Protein AF-A0A087UZX7-F1 (afdb_monomer_lite)

InterPro domains:
  IPR002153 Transient receptor potential channel, canonical [PR01097] (34-55)
  IPR002153 Transient receptor potential channel, canonical [PR01097] (56-69)
  IPR002153 Transient receptor potential channel, canonical [PR01097] (83-96)
  IPR002153 Transient receptor potential channel, canonical [PTHR10117] (2-99)
  IPR056336 Calcium channel YVC1-like, C-terminal transmembrane domain [PF23317] (21-94)

pLDDT: mean 86.1, std 9.49, range [57.22, 97.56]

Sequence (103 aa):
MLFYALFGLVEPDYMPPMHLSPPFAKVIMKVVFGVYMMVTVIVLINLLIAMMSNTYQRIQSQSDKEWKYGRAKLIRNMNMTLPTPPPLNIVTFIPTLIQRYKA

Organism: Stegodyphus mimosarum (NCBI:txid407821)

Secondary structure (DSSP, 8-state):
-HHHHTTT---TTSS---TT--HHHHHHHHHHHHHHHIIIIIIIHHHHHHHHHHHHHHHHHHHHHHHHHHHHHHHHHHHHS-SSPTTTHHHHHHHHHHHHH--

Radius of gyration: 28.56 Å; chains: 1; bounding box: 44×39×78 Å

Structure (mmCIF, N/CA/C/O backbone):
data_AF-A0A087UZX7-F1
#
_entry.id   AF-A0A087UZX7-F1
#
loop_
_atom_site.group_PDB
_atom_site.id
_atom_site.type_symbol
_atom_site.label_atom_id
_atom_site.label_alt_id
_atom_site.label_comp_id
_atom_site.label_asym_id
_atom_site.label_entity_id
_atom_site.label_seq_id
_atom_site.pdbx_PDB_ins_code
_atom_site.Cartn_x
_atom_site.Cartn_y
_atom_site.Cartn_z
_atom_site.occupancy
_atom_site.B_iso_or_equiv
_atom_site.auth_seq_id
_atom_site.auth_comp_id
_atom_site.auth_asym_id
_atom_site.auth_atom_id
_atom_site.pdbx_PDB_model_num
ATOM 1 N N . MET A 1 1 ? 6.479 11.067 -11.198 1.00 70.06 1 MET A N 1
ATOM 2 C CA . MET A 1 1 ? 5.916 10.441 -12.416 1.00 70.06 1 MET A C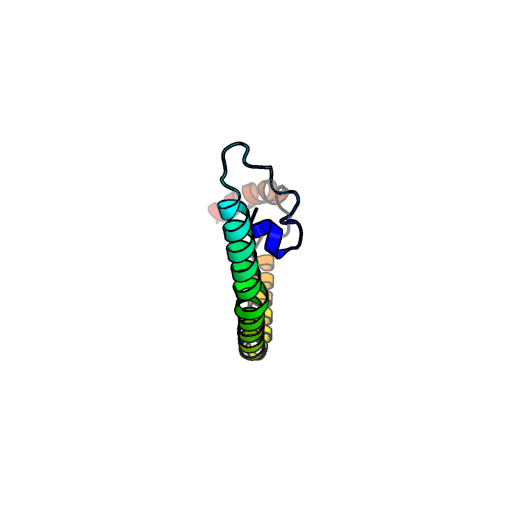A 1
ATOM 3 C C . MET A 1 1 ? 5.745 8.932 -12.281 1.00 70.06 1 MET A C 1
ATOM 5 O O . MET A 1 1 ? 4.640 8.477 -12.503 1.00 70.06 1 MET A O 1
ATOM 9 N N . LEU A 1 2 ? 6.746 8.152 -11.847 1.00 83.88 2 LEU A N 1
ATOM 10 C CA . LEU A 1 2 ? 6.610 6.681 -11.748 1.00 83.88 2 LEU A CA 1
ATOM 11 C C . LEU A 1 2 ? 5.440 6.196 -10.868 1.00 83.88 2 LEU A C 1
ATOM 13 O O . LEU A 1 2 ? 4.728 5.285 -11.262 1.00 83.88 2 LEU A O 1
ATOM 17 N N . PHE A 1 3 ? 5.171 6.857 -9.735 1.00 87.88 3 PHE A N 1
ATOM 18 C CA . PHE A 1 3 ? 3.985 6.563 -8.915 1.00 87.88 3 PHE A CA 1
ATOM 19 C C . PHE A 1 3 ? 2.671 6.693 -9.704 1.00 87.88 3 PHE A C 1
ATOM 21 O O . PHE A 1 3 ? 1.821 5.815 -9.646 1.00 87.88 3 PHE A O 1
ATOM 28 N N . TYR A 1 4 ? 2.526 7.764 -10.488 1.00 88.38 4 TYR A N 1
ATOM 29 C CA . TYR A 1 4 ? 1.338 7.997 -11.311 1.00 88.38 4 TYR A CA 1
ATOM 30 C C . TYR A 1 4 ? 1.229 7.001 -12.477 1.00 88.38 4 TYR A C 1
ATOM 32 O O . TYR A 1 4 ? 0.122 6.670 -12.894 1.00 88.38 4 TYR A O 1
ATOM 40 N N . ALA A 1 5 ? 2.355 6.464 -12.959 1.00 88.50 5 ALA A N 1
ATOM 41 C CA . ALA A 1 5 ? 2.375 5.425 -13.989 1.00 88.50 5 ALA A CA 1
ATOM 42 C C . ALA A 1 5 ? 1.713 4.120 -13.526 1.00 88.50 5 ALA A C 1
ATOM 44 O O . ALA A 1 5 ? 1.081 3.444 -14.332 1.00 88.50 5 ALA A O 1
ATOM 45 N N . LEU A 1 6 ? 1.788 3.802 -12.229 1.00 90.06 6 LEU A N 1
ATOM 46 C CA . LEU A 1 6 ? 1.138 2.623 -11.647 1.00 90.06 6 LEU A CA 1
ATOM 47 C C . LEU A 1 6 ? -0.392 2.672 -11.790 1.00 90.06 6 LEU A C 1
ATOM 49 O O . LEU A 1 6 ? -1.033 1.633 -11.910 1.00 90.06 6 LEU A O 1
ATOM 53 N N . PHE A 1 7 ? -0.962 3.878 -11.841 1.00 90.69 7 PHE A N 1
ATOM 54 C CA . PHE A 1 7 ? -2.387 4.118 -12.083 1.00 90.69 7 PHE A CA 1
ATOM 55 C C . PHE A 1 7 ? -2.717 4.365 -13.564 1.00 90.69 7 PHE A C 1
ATOM 57 O O . PHE A 1 7 ? -3.833 4.763 -13.881 1.00 90.69 7 PHE A O 1
ATOM 64 N N . GLY A 1 8 ? -1.756 4.173 -14.475 1.00 87.12 8 GLY A N 1
ATOM 65 C CA . GLY A 1 8 ? -1.937 4.412 -15.909 1.00 87.12 8 GLY A CA 1
ATOM 66 C C . GLY A 1 8 ? -1.966 5.890 -16.313 1.00 87.12 8 GLY A C 1
ATOM 67 O O . GLY A 1 8 ? -2.329 6.200 -17.439 1.00 87.12 8 GLY A O 1
ATOM 68 N N . LEU A 1 9 ? -1.571 6.811 -15.428 1.00 87.94 9 LEU A N 1
ATOM 69 C CA . LEU A 1 9 ? -1.651 8.262 -15.663 1.00 87.94 9 LEU A CA 1
ATOM 70 C C . LEU A 1 9 ? -0.390 8.851 -16.321 1.00 87.94 9 LEU A C 1
ATOM 72 O O . LEU A 1 9 ? -0.194 10.065 -16.314 1.00 87.94 9 LEU A O 1
ATOM 76 N N . VAL A 1 10 ? 0.514 8.009 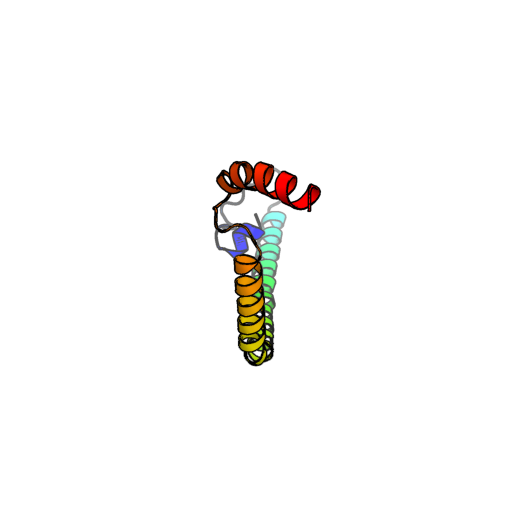-16.827 1.00 86.69 10 VAL A N 1
ATOM 77 C CA . VAL A 1 10 ? 1.765 8.447 -17.459 1.00 86.69 10 VAL A CA 1
ATOM 78 C C . VAL A 1 10 ? 1.973 7.705 -18.763 1.00 86.69 10 VAL A C 1
ATOM 80 O O . VAL A 1 10 ? 2.184 6.494 -18.776 1.00 86.69 10 VAL A O 1
ATOM 83 N N . GLU A 1 11 ? 1.995 8.469 -19.846 1.00 80.44 11 GLU A N 1
ATOM 84 C CA . GLU A 1 11 ? 2.260 7.973 -21.188 1.00 80.44 11 GLU A CA 1
ATOM 85 C C . GLU A 1 11 ? 3.724 8.262 -21.579 1.00 80.44 11 GLU A C 1
ATOM 87 O O . GLU A 1 11 ? 4.171 9.413 -21.506 1.00 80.44 11 GLU A O 1
ATOM 92 N N . PRO A 1 12 ? 4.501 7.248 -22.007 1.00 74.81 12 PRO A N 1
ATOM 93 C CA . PRO A 1 12 ? 5.916 7.416 -22.356 1.00 74.81 12 PRO A CA 1
ATOM 94 C C . PRO A 1 12 ? 6.176 8.368 -23.530 1.00 74.81 12 PRO A C 1
ATOM 96 O O . PRO A 1 12 ? 7.296 8.859 -23.682 1.00 74.81 12 PRO A O 1
ATOM 99 N N . ASP A 1 13 ? 5.171 8.602 -24.376 1.00 75.44 13 ASP A N 1
ATOM 100 C CA . ASP A 1 13 ? 5.293 9.408 -25.594 1.00 75.44 13 ASP A CA 1
ATOM 101 C C . ASP A 1 13 ? 5.130 10.915 -25.360 1.00 75.44 13 ASP A C 1
ATOM 103 O O . ASP A 1 13 ? 5.661 11.702 -26.142 1.00 75.44 13 ASP A O 1
ATOM 107 N N . TYR A 1 14 ? 4.509 11.317 -24.246 1.00 71.88 14 TYR A N 1
ATOM 108 C CA . TYR A 1 14 ? 4.323 12.723 -23.852 1.00 71.88 14 TYR A CA 1
ATOM 109 C C . TYR A 1 14 ? 5.336 13.190 -22.804 1.00 71.88 14 TYR A C 1
ATOM 111 O O . TYR A 1 14 ? 5.227 14.292 -22.261 1.00 71.88 14 TYR A O 1
ATOM 119 N N . MET A 1 15 ? 6.340 12.362 -22.503 1.00 69.88 15 MET A N 1
ATOM 120 C CA . MET A 1 15 ? 7.432 12.770 -21.630 1.00 69.88 15 MET A CA 1
ATOM 121 C C . MET A 1 15 ? 8.158 13.958 -22.280 1.00 69.88 15 MET A C 1
ATOM 123 O O . MET A 1 15 ? 8.499 13.868 -23.465 1.00 69.88 15 MET A O 1
ATOM 127 N N . PRO A 1 16 ? 8.378 15.068 -21.547 1.00 71.25 16 PRO A N 1
ATOM 128 C CA . PRO A 1 16 ? 8.912 16.289 -22.130 1.00 71.25 16 PRO A CA 1
ATOM 129 C C . PRO A 1 16 ? 10.204 15.974 -22.889 1.00 71.25 16 PRO A C 1
ATOM 131 O O . PRO A 1 16 ? 11.087 15.310 -22.331 1.00 71.25 16 PRO A O 1
ATOM 134 N N . PRO A 1 17 ? 10.319 16.395 -24.162 1.00 65.81 17 PRO A N 1
ATOM 135 C CA . PRO A 1 17 ? 11.502 16.113 -24.950 1.00 65.81 17 PRO A CA 1
ATOM 136 C C . PRO A 1 17 ? 12.699 16.749 -24.249 1.00 65.81 17 PRO A C 1
ATOM 138 O O . PRO A 1 17 ? 12.791 17.970 -24.118 1.00 65.81 17 PRO A O 1
ATOM 141 N N . MET A 1 18 ? 13.628 15.920 -23.774 1.00 66.38 18 MET A N 1
ATOM 142 C CA . MET A 1 18 ? 14.916 16.413 -23.310 1.00 66.38 18 MET A CA 1
ATOM 143 C C . MET A 1 18 ? 15.654 16.943 -24.537 1.00 66.38 18 ME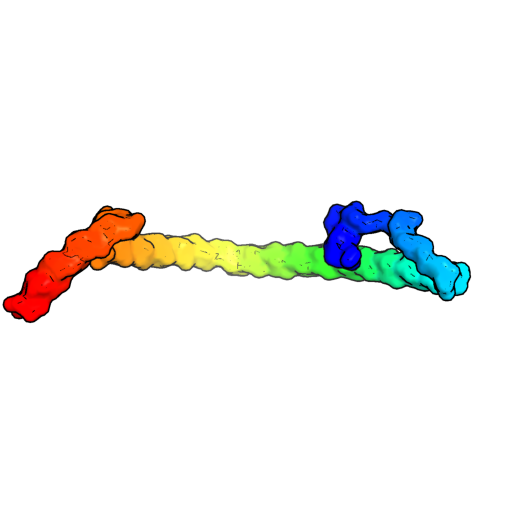T A C 1
ATOM 145 O O . MET A 1 18 ? 16.258 16.181 -25.290 1.00 66.38 18 MET A O 1
ATOM 149 N N . HIS A 1 19 ? 15.585 18.258 -24.730 1.00 67.25 19 HIS A N 1
ATOM 150 C CA . HIS A 1 19 ? 16.215 18.979 -25.837 1.00 67.25 19 HIS A CA 1
ATOM 151 C C . HIS A 1 19 ? 17.743 18.781 -25.924 1.00 67.25 19 HIS A C 1
ATOM 153 O O . HIS A 1 19 ? 18.330 19.070 -26.959 1.00 67.25 19 HIS A O 1
ATOM 159 N N . LEU A 1 20 ? 18.373 18.238 -24.871 1.00 70.88 20 LEU A N 1
ATOM 160 C CA . LEU A 1 20 ? 19.797 17.875 -24.811 1.00 70.88 20 LEU A CA 1
ATOM 161 C C . LEU A 1 20 ? 20.068 16.357 -24.733 1.00 70.88 20 LEU A C 1
ATOM 163 O O . LEU A 1 20 ? 21.208 15.954 -24.513 1.00 70.88 20 LEU A O 1
ATOM 167 N N . SER A 1 21 ? 19.058 15.492 -24.880 1.00 72.25 21 SER A N 1
ATOM 168 C CA . SER A 1 21 ? 19.271 14.041 -24.762 1.00 72.25 21 SER A CA 1
ATOM 169 C C . SER A 1 21 ? 19.597 13.381 -26.106 1.00 72.25 21 SER A C 1
ATOM 171 O O . SER A 1 21 ? 18.921 13.644 -27.103 1.00 72.25 21 SER A O 1
ATOM 173 N N . PRO A 1 22 ? 20.593 12.479 -26.152 1.00 82.44 22 PRO A N 1
ATOM 174 C CA . PRO A 1 22 ? 20.874 11.708 -27.353 1.00 82.44 22 PRO A CA 1
ATOM 175 C C . PRO A 1 22 ? 19.720 10.728 -27.652 1.00 82.44 22 PRO A C 1
ATOM 177 O O . PRO A 1 22 ? 19.079 10.235 -26.719 1.00 82.44 22 PRO A O 1
ATOM 180 N N . PRO A 1 23 ? 19.474 10.358 -28.925 1.00 81.12 23 PRO A N 1
ATOM 181 C CA . PRO A 1 23 ? 18.370 9.467 -29.306 1.00 81.12 23 PRO A CA 1
ATOM 182 C C . PRO A 1 23 ? 18.347 8.127 -28.554 1.00 81.12 23 PRO A C 1
ATOM 184 O O . PRO A 1 23 ? 17.274 7.611 -28.235 1.00 81.12 23 PRO A O 1
ATOM 187 N N . PHE A 1 24 ? 19.521 7.586 -28.204 1.00 85.12 24 PHE A N 1
ATOM 188 C CA . PHE A 1 24 ? 19.629 6.339 -27.441 1.00 85.12 24 PHE A CA 1
ATOM 189 C C . PHE A 1 24 ? 19.048 6.466 -26.022 1.00 85.12 24 PHE A C 1
ATOM 191 O O . PHE A 1 24 ? 18.473 5.508 -25.507 1.00 85.12 24 PHE A O 1
ATOM 198 N N . ALA A 1 25 ? 19.142 7.646 -25.397 1.00 85.19 25 ALA A N 1
ATOM 199 C CA . ALA A 1 25 ? 18.637 7.868 -24.045 1.00 85.19 25 ALA A CA 1
ATOM 200 C C . ALA A 1 25 ? 17.109 7.728 -23.995 1.00 85.19 25 ALA A C 1
ATOM 202 O O . ALA A 1 25 ? 16.577 7.149 -23.051 1.00 85.19 25 ALA A O 1
ATOM 203 N N . LYS A 1 26 ? 16.397 8.166 -25.045 1.00 83.38 26 LYS A N 1
ATOM 204 C CA . LYS A 1 26 ? 14.939 7.984 -25.160 1.00 83.38 26 LYS A CA 1
ATOM 205 C C . LYS A 1 26 ? 14.554 6.502 -25.211 1.00 83.38 26 LYS A C 1
ATOM 207 O O . LYS A 1 26 ? 13.572 6.104 -24.589 1.00 83.38 26 LYS A O 1
ATOM 212 N N . VAL A 1 27 ? 15.336 5.684 -25.918 1.00 86.31 27 VAL A N 1
ATOM 213 C CA . VAL A 1 27 ? 15.120 4.230 -25.996 1.00 86.31 27 VAL A CA 1
ATOM 214 C C . VAL A 1 27 ? 15.347 3.582 -24.632 1.00 86.31 27 VAL A C 1
ATOM 216 O O . VAL A 1 27 ? 14.480 2.851 -24.159 1.00 86.31 27 VAL A O 1
ATOM 219 N N . ILE A 1 28 ? 16.455 3.905 -23.959 1.00 89.31 28 ILE A N 1
ATOM 220 C CA . ILE A 1 28 ? 16.750 3.375 -22.620 1.00 89.31 28 ILE A CA 1
ATOM 221 C C . ILE A 1 28 ? 15.653 3.757 -21.625 1.00 89.31 28 ILE A C 1
ATOM 223 O O . ILE A 1 28 ? 15.176 2.896 -20.892 1.00 89.31 28 ILE A O 1
ATOM 227 N N . MET A 1 29 ? 15.198 5.011 -21.629 1.00 87.25 29 MET A N 1
ATOM 228 C CA . MET A 1 29 ? 14.117 5.466 -20.749 1.00 87.25 29 MET A CA 1
ATOM 229 C C . MET A 1 29 ? 12.828 4.665 -20.955 1.00 87.25 29 MET A C 1
ATOM 231 O O . MET A 1 29 ? 12.208 4.249 -19.977 1.00 87.25 29 MET A O 1
ATOM 235 N N . LYS A 1 30 ? 12.446 4.390 -22.211 1.00 87.75 30 LYS A N 1
ATOM 236 C CA . LYS A 1 30 ? 11.280 3.549 -22.525 1.00 87.75 30 LYS A CA 1
ATOM 237 C C . LYS A 1 30 ? 11.459 2.109 -22.041 1.00 87.75 30 LYS A C 1
ATOM 239 O O . LYS A 1 30 ? 10.527 1.549 -21.469 1.00 87.75 30 LYS A O 1
ATOM 244 N N . VAL A 1 31 ? 12.643 1.523 -22.224 1.00 92.38 31 VAL A N 1
ATOM 245 C CA . VAL A 1 31 ? 12.943 0.154 -21.769 1.00 92.38 31 VAL A CA 1
ATOM 246 C C . VAL A 1 31 ? 12.893 0.062 -20.244 1.00 92.38 31 VAL A C 1
ATOM 248 O O . VAL A 1 31 ? 12.204 -0.801 -19.708 1.00 92.38 31 VAL A O 1
ATOM 251 N N . VAL A 1 32 ? 13.557 0.978 -19.535 1.00 91.75 32 VAL A N 1
ATOM 252 C CA . VAL A 1 32 ? 13.560 1.021 -18.064 1.00 91.75 32 VAL A CA 1
ATOM 253 C C . VAL A 1 32 ? 12.146 1.230 -17.522 1.00 91.75 32 VAL A C 1
ATOM 255 O O . VAL A 1 32 ? 11.752 0.561 -16.568 1.00 91.75 32 VAL A O 1
ATOM 258 N N . PHE A 1 33 ? 11.354 2.101 -18.153 1.00 91.19 33 PHE A N 1
ATOM 259 C CA . PHE A 1 33 ? 9.950 2.296 -17.796 1.00 91.19 33 PHE A CA 1
ATOM 260 C C . PHE A 1 33 ? 9.117 1.023 -18.010 1.00 91.19 33 PHE A C 1
ATOM 262 O O . PHE A 1 33 ? 8.343 0.644 -17.133 1.00 91.19 33 PHE A O 1
ATOM 269 N N . GLY A 1 34 ? 9.308 0.320 -19.131 1.00 91.75 34 GLY A N 1
ATOM 270 C CA . GLY A 1 34 ? 8.638 -0.953 -19.407 1.00 91.75 34 GLY A CA 1
ATOM 271 C C . GLY A 1 34 ? 8.977 -2.038 -18.381 1.00 91.75 34 GLY A C 1
ATOM 272 O O . GLY A 1 34 ? 8.077 -2.688 -17.852 1.00 91.75 34 GLY A O 1
ATOM 273 N N . VAL A 1 35 ? 10.259 -2.186 -18.031 1.00 95.12 35 VAL A N 1
ATOM 274 C CA . VAL A 1 35 ? 10.711 -3.134 -16.997 1.00 95.12 35 VAL A CA 1
ATOM 275 C C . VAL A 1 35 ? 10.132 -2.768 -15.630 1.00 95.12 35 VAL A C 1
ATOM 277 O O . VAL A 1 35 ? 9.649 -3.646 -14.917 1.00 95.12 35 VAL A O 1
ATOM 280 N N . TYR A 1 36 ? 10.117 -1.480 -15.276 1.00 93.38 36 TYR A N 1
ATOM 281 C CA . TYR A 1 36 ? 9.493 -1.004 -14.042 1.00 93.38 36 TYR A CA 1
ATOM 282 C C . TYR A 1 36 ? 8.011 -1.393 -13.970 1.00 93.38 36 TYR A C 1
ATOM 284 O O . TYR A 1 36 ? 7.577 -1.952 -12.961 1.00 93.38 36 TYR A O 1
ATOM 292 N N . MET A 1 37 ? 7.244 -1.153 -15.039 1.00 92.88 37 MET A N 1
ATOM 293 C CA . MET A 1 37 ? 5.825 -1.516 -15.101 1.00 92.88 37 MET A CA 1
ATOM 294 C C . MET A 1 37 ? 5.612 -3.032 -15.023 1.00 92.88 37 MET A C 1
ATOM 296 O O . MET A 1 37 ? 4.728 -3.486 -14.301 1.00 92.88 37 MET A O 1
ATOM 300 N N . MET A 1 38 ? 6.451 -3.828 -15.694 1.00 94.19 38 MET A N 1
ATOM 301 C CA . MET A 1 38 ? 6.392 -5.291 -15.627 1.00 94.19 38 MET A CA 1
ATOM 302 C C . MET A 1 38 ? 6.613 -5.797 -14.195 1.00 94.19 38 MET A C 1
ATOM 304 O O . MET A 1 38 ? 5.799 -6.550 -13.667 1.00 94.19 38 MET A O 1
ATOM 308 N N . VAL A 1 39 ? 7.685 -5.354 -13.533 1.00 96.25 39 VAL A N 1
ATOM 309 C CA . VAL A 1 39 ? 8.004 -5.785 -12.165 1.00 96.25 39 VAL A CA 1
ATOM 310 C C . VAL A 1 39 ? 6.924 -5.329 -11.185 1.00 96.25 39 VAL A C 1
ATOM 312 O O . VAL A 1 39 ? 6.452 -6.120 -10.374 1.00 96.25 39 VAL A O 1
ATOM 315 N N . THR A 1 40 ? 6.494 -4.072 -11.251 1.00 94.06 40 THR A N 1
ATOM 316 C CA . THR A 1 40 ? 5.516 -3.542 -10.292 1.00 94.06 40 THR A CA 1
ATOM 317 C C . THR A 1 40 ? 4.125 -4.136 -10.480 1.00 94.06 40 THR A C 1
ATOM 319 O O . THR A 1 40 ? 3.572 -4.683 -9.528 1.00 94.06 40 THR A O 1
ATOM 322 N N . VAL A 1 41 ? 3.566 -4.078 -11.688 1.00 91.56 41 VAL A N 1
ATOM 323 C CA . VAL A 1 41 ? 2.170 -4.463 -11.930 1.00 91.56 41 VAL A CA 1
ATOM 324 C C . VAL A 1 41 ? 2.003 -5.976 -12.010 1.00 91.56 41 VAL A C 1
ATOM 326 O O . VAL A 1 41 ? 1.070 -6.520 -11.426 1.00 91.56 41 VAL A O 1
ATOM 329 N N . ILE A 1 42 ? 2.907 -6.675 -12.699 1.00 92.38 42 ILE A N 1
ATOM 330 C CA . ILE A 1 42 ? 2.756 -8.118 -12.933 1.00 92.38 42 ILE A CA 1
ATOM 331 C C . ILE A 1 42 ? 3.314 -8.931 -11.766 1.00 92.38 42 ILE A C 1
ATOM 333 O O . ILE A 1 42 ? 2.727 -9.947 -11.402 1.00 92.38 42 ILE A O 1
ATOM 337 N N . VAL A 1 43 ? 4.431 -8.518 -11.163 1.00 96.12 43 VAL A N 1
ATOM 338 C CA . VAL A 1 43 ? 5.055 -9.300 -10.084 1.00 96.12 43 VAL A CA 1
ATOM 339 C C . VAL A 1 43 ? 4.594 -8.803 -8.718 1.00 96.12 43 VAL A C 1
ATOM 341 O O . VAL A 1 43 ? 3.920 -9.532 -7.991 1.00 96.12 43 VAL A O 1
ATOM 344 N N . LEU A 1 44 ? 4.927 -7.563 -8.355 1.00 96.62 44 LEU A N 1
ATOM 345 C CA . LEU A 1 44 ? 4.754 -7.082 -6.983 1.00 96.62 44 LEU A CA 1
ATOM 346 C C . LEU A 1 44 ? 3.284 -6.974 -6.570 1.00 96.62 44 LEU A C 1
ATOM 348 O O . LEU A 1 44 ? 2.941 -7.438 -5.486 1.00 96.62 44 LEU A O 1
ATOM 352 N N . ILE A 1 45 ? 2.412 -6.407 -7.412 1.00 96.19 45 ILE A N 1
ATOM 353 C CA . ILE A 1 45 ? 0.982 -6.285 -7.085 1.00 96.19 45 ILE A CA 1
ATOM 354 C C . ILE A 1 45 ? 0.336 -7.668 -6.946 1.00 96.19 45 ILE A C 1
ATOM 356 O O . ILE A 1 45 ? -0.386 -7.901 -5.979 1.00 96.19 45 ILE A O 1
ATOM 360 N N . ASN A 1 46 ? 0.638 -8.616 -7.836 1.00 95.12 46 ASN A N 1
ATOM 361 C CA . ASN A 1 46 ? 0.086 -9.971 -7.748 1.00 95.12 46 ASN A CA 1
ATOM 362 C C . ASN A 1 46 ? 0.536 -10.702 -6.479 1.00 95.12 46 ASN A C 1
ATOM 364 O O . ASN A 1 46 ? -0.276 -11.340 -5.805 1.00 95.12 46 ASN A O 1
ATOM 368 N N . LEU A 1 47 ? 1.809 -10.566 -6.104 1.00 96.94 47 LEU A N 1
ATOM 369 C CA . LEU A 1 47 ? 2.312 -11.128 -4.852 1.00 96.94 47 LEU A CA 1
ATOM 370 C C . LEU A 1 47 ? 1.721 -10.422 -3.631 1.00 96.94 47 LEU A C 1
ATOM 372 O O . LEU A 1 47 ? 1.402 -11.080 -2.643 1.00 96.94 47 LEU A O 1
ATOM 376 N N . LEU A 1 48 ? 1.525 -9.105 -3.689 1.00 96.69 48 LEU A N 1
ATOM 377 C CA . LEU A 1 48 ? 0.881 -8.354 -2.617 1.00 96.69 48 LEU A CA 1
ATOM 378 C C . LEU A 1 48 ? -0.562 -8.816 -2.415 1.00 96.69 48 LEU A C 1
ATOM 380 O O . LEU A 1 48 ? -0.958 -9.074 -1.281 1.00 96.69 48 LEU A O 1
ATOM 384 N N . ILE A 1 49 ? -1.325 -8.984 -3.497 1.00 96.94 49 ILE A N 1
ATOM 385 C CA . ILE A 1 49 ? -2.687 -9.523 -3.441 1.00 96.94 49 ILE A CA 1
ATOM 386 C C . ILE A 1 49 ? -2.669 -10.929 -2.833 1.00 96.94 49 ILE A C 1
ATOM 388 O O . ILE A 1 49 ? -3.467 -11.214 -1.939 1.00 96.94 49 ILE A O 1
ATOM 392 N N . ALA A 1 50 ? -1.730 -11.789 -3.240 1.00 96.88 50 ALA A N 1
ATOM 393 C CA . ALA A 1 50 ? -1.588 -13.131 -2.678 1.00 96.88 50 ALA A CA 1
ATOM 394 C C . ALA A 1 50 ? -1.278 -13.106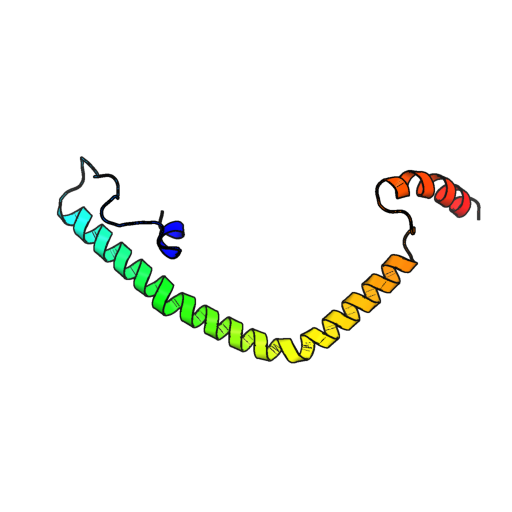 -1.168 1.00 96.88 50 ALA A C 1
ATOM 396 O O . ALA A 1 50 ? -1.923 -13.806 -0.385 1.00 96.88 50 ALA A O 1
ATOM 397 N N . MET A 1 51 ? -0.336 -12.265 -0.731 1.00 97.56 51 MET A N 1
ATOM 398 C CA . MET A 1 51 ? 0.018 -12.109 0.684 1.00 97.56 51 MET A CA 1
ATOM 399 C C . MET A 1 51 ? -1.137 -11.540 1.512 1.00 97.56 51 MET A C 1
ATOM 401 O O . MET A 1 51 ? -1.398 -12.028 2.616 1.00 97.56 51 MET A O 1
ATOM 405 N N . MET A 1 52 ? -1.845 -10.537 0.986 1.00 97.31 52 MET A N 1
ATOM 406 C CA . MET A 1 52 ? -3.016 -9.950 1.637 1.00 97.31 52 MET A CA 1
ATOM 407 C C . MET A 1 52 ? -4.157 -10.964 1.733 1.00 97.31 52 MET A C 1
ATOM 409 O O . MET A 1 52 ? -4.760 -11.073 2.793 1.00 97.31 52 MET A O 1
ATOM 413 N N . SER A 1 53 ? -4.407 -11.760 0.689 1.00 96.31 53 SER A N 1
ATOM 414 C CA . SER A 1 53 ? -5.414 -12.830 0.707 1.00 96.31 53 SER A CA 1
ATOM 415 C C . SER A 1 53 ? -5.097 -13.897 1.758 1.00 96.31 53 SER A C 1
ATOM 417 O O . SER A 1 53 ? -5.958 -14.247 2.565 1.00 96.31 53 SER A O 1
ATOM 419 N N . ASN A 1 54 ? -3.844 -14.355 1.825 1.00 95.06 54 ASN A N 1
ATOM 420 C CA . ASN A 1 54 ? -3.400 -15.306 2.845 1.00 95.06 54 ASN A CA 1
ATOM 421 C C . ASN A 1 54 ? -3.543 -14.726 4.266 1.00 95.06 54 ASN A C 1
ATOM 423 O O . ASN A 1 54 ? -4.092 -15.354 5.171 1.00 95.06 54 ASN A O 1
ATOM 427 N N . THR A 1 55 ? -3.099 -13.482 4.457 1.00 95.62 55 THR A N 1
ATOM 428 C CA . THR A 1 55 ? -3.214 -12.786 5.745 1.00 95.62 55 THR A CA 1
ATOM 429 C C . THR A 1 55 ? -4.676 -12.584 6.146 1.00 95.62 55 THR A C 1
ATOM 431 O O . THR A 1 55 ? -5.019 -12.803 7.307 1.00 95.62 55 THR A O 1
ATOM 434 N N . TYR A 1 56 ? -5.549 -12.243 5.194 1.00 95.12 56 TYR A N 1
ATOM 435 C CA . TYR A 1 56 ? -6.986 -12.109 5.412 1.00 95.12 56 TYR A CA 1
ATOM 436 C C . TYR A 1 56 ? -7.601 -13.431 5.876 1.00 95.12 56 TYR A C 1
ATOM 438 O O . TYR A 1 56 ? -8.240 -13.459 6.922 1.00 95.12 56 TYR A O 1
ATOM 446 N N . GLN A 1 57 ? -7.336 -14.542 5.182 1.00 92.25 57 GLN A N 1
ATOM 447 C CA . GLN A 1 57 ? -7.843 -15.862 5.578 1.00 92.25 57 GLN A CA 1
ATOM 448 C C . GLN A 1 57 ? -7.398 -16.255 6.994 1.00 92.25 57 GLN A C 1
ATOM 450 O O . GLN A 1 57 ? -8.198 -16.770 7.776 1.00 92.25 57 GLN A O 1
ATOM 455 N N . ARG A 1 58 ? -6.144 -15.959 7.359 1.00 91.44 58 ARG A N 1
ATOM 456 C CA . ARG A 1 58 ? -5.615 -16.236 8.701 1.00 91.44 58 ARG A CA 1
ATOM 457 C C . ARG A 1 58 ? -6.309 -15.405 9.784 1.00 91.44 58 ARG A C 1
ATOM 459 O O . ARG A 1 58 ? -6.698 -15.949 10.816 1.00 91.44 58 ARG A O 1
ATOM 466 N N . ILE A 1 59 ? -6.456 -14.099 9.560 1.00 93.75 59 ILE A N 1
ATOM 467 C CA . ILE A 1 59 ? -6.929 -13.150 10.583 1.00 93.75 59 ILE A CA 1
ATOM 468 C C . ILE A 1 59 ? -8.461 -13.106 10.668 1.00 93.75 59 ILE A C 1
ATOM 470 O O . ILE A 1 59 ? -9.001 -12.811 11.733 1.00 93.75 59 ILE A O 1
ATOM 474 N N . GLN A 1 60 ? -9.189 -13.467 9.607 1.00 92.94 60 GLN A N 1
ATOM 475 C CA . GLN A 1 60 ? -10.655 -13.412 9.575 1.00 92.94 60 GLN A CA 1
ATOM 476 C C . GLN A 1 60 ? -11.301 -14.191 10.733 1.00 92.94 60 GLN A C 1
ATOM 478 O O . GLN A 1 60 ? -12.245 -13.705 11.352 1.00 92.94 60 GLN A O 1
ATOM 483 N N . SER A 1 61 ? -10.757 -15.362 11.087 1.00 85.69 61 SER A N 1
ATOM 484 C CA . SER A 1 61 ? -11.283 -16.190 12.187 1.00 85.69 61 SER A CA 1
ATOM 485 C C . SER A 1 61 ? -11.130 -15.558 13.582 1.00 85.69 61 SER A C 1
ATOM 487 O O . SER A 1 61 ? -11.872 -15.893 14.509 1.00 85.69 61 SER A O 1
ATOM 489 N N . GLN A 1 62 ? -10.178 -14.635 13.745 1.00 90.69 62 GLN A N 1
ATOM 490 C CA . GLN A 1 62 ? -9.910 -13.919 14.995 1.00 90.69 62 GLN A CA 1
ATOM 491 C C . GLN A 1 62 ? -10.548 -12.520 15.008 1.00 90.69 62 GLN A C 1
ATOM 493 O O . GLN A 1 62 ? -10.919 -12.034 16.078 1.00 90.69 62 GLN A O 1
ATOM 498 N N . SER A 1 63 ? -10.758 -11.918 13.833 1.00 93.50 63 SER A N 1
ATOM 499 C CA . SER A 1 63 ? -11.277 -10.555 13.669 1.00 93.50 63 SER A CA 1
ATOM 500 C C . SER A 1 63 ? -12.635 -10.342 14.345 1.00 93.50 63 SER A C 1
ATOM 502 O O . SER A 1 63 ? -12.821 -9.354 15.052 1.00 93.50 63 SER A O 1
ATOM 504 N N . ASP A 1 64 ? -13.557 -11.307 14.250 1.00 92.56 64 ASP A N 1
ATOM 505 C CA . ASP A 1 64 ? -14.866 -11.211 14.912 1.00 92.56 64 ASP A CA 1
ATOM 506 C C . ASP A 1 64 ? -14.757 -11.128 16.439 1.00 92.56 64 ASP A C 1
ATOM 508 O O . ASP A 1 64 ? -15.548 -10.444 17.098 1.00 92.56 64 ASP A O 1
ATOM 512 N N . LYS A 1 65 ? -13.791 -11.842 17.027 1.00 93.44 65 LYS A N 1
ATOM 513 C CA . LYS A 1 65 ? -13.560 -11.824 18.477 1.00 93.44 65 LYS A CA 1
ATOM 514 C C . LYS A 1 65 ? -12.961 -10.488 18.899 1.00 93.44 65 LYS A C 1
ATOM 516 O O . LYS A 1 65 ? -13.447 -9.885 19.855 1.00 93.44 65 LYS A O 1
ATOM 521 N N . GLU A 1 66 ? -11.965 -10.003 18.165 1.00 95.56 66 GLU A N 1
ATOM 522 C CA . GLU A 1 66 ? -11.336 -8.704 18.417 1.00 95.56 66 GLU A CA 1
ATOM 523 C C . GLU A 1 66 ? -12.322 -7.547 18.252 1.00 95.56 66 GLU A C 1
ATOM 525 O O . GLU A 1 66 ? -12.383 -6.664 19.107 1.00 95.56 66 GLU A O 1
ATOM 530 N N . TRP A 1 67 ? -13.166 -7.583 17.219 1.00 95.75 67 TRP A N 1
ATOM 531 C CA . TRP A 1 67 ? -14.208 -6.583 17.008 1.00 95.75 67 TRP A CA 1
ATOM 532 C C . TRP A 1 67 ? -15.222 -6.575 18.154 1.00 95.75 67 TRP A C 1
ATOM 534 O O . TRP A 1 67 ? -15.543 -5.513 18.694 1.00 95.75 67 TRP A O 1
ATOM 544 N N . LYS A 1 68 ? -15.692 -7.750 18.596 1.00 96.50 68 LYS A N 1
ATOM 545 C CA . LYS A 1 68 ? -16.611 -7.853 19.744 1.00 96.50 68 LYS A CA 1
ATOM 546 C C . LYS A 1 68 ? -15.964 -7.340 21.031 1.00 96.50 68 LYS A C 1
ATOM 548 O O . LYS A 1 68 ? -16.631 -6.638 21.792 1.00 96.50 68 LYS A O 1
ATOM 553 N N . TYR A 1 69 ? -14.685 -7.638 21.255 1.00 96.88 69 TYR A N 1
ATOM 554 C CA . TYR A 1 69 ? -13.923 -7.130 22.395 1.00 96.88 69 TYR A CA 1
ATOM 555 C C . TYR A 1 69 ? -13.758 -5.604 22.343 1.00 96.88 69 TYR A C 1
ATOM 557 O O . TYR A 1 69 ? -14.064 -4.914 23.317 1.00 96.88 69 TYR A O 1
ATOM 565 N N . GLY A 1 70 ? -13.355 -5.060 21.192 1.00 97.44 70 GLY A N 1
ATOM 566 C CA . GLY A 1 70 ? -13.244 -3.621 20.961 1.00 97.44 70 GLY A CA 1
ATOM 567 C C . GLY A 1 70 ? -14.575 -2.902 21.172 1.00 97.44 70 GLY A C 1
ATOM 568 O O . GLY A 1 70 ? -14.626 -1.878 21.850 1.00 97.44 70 GLY A O 1
ATOM 569 N N . ARG A 1 71 ? -15.676 -3.491 20.694 1.00 97.00 71 ARG A N 1
ATOM 570 C CA . ARG A 1 71 ? -17.036 -2.986 20.911 1.00 97.00 71 ARG A CA 1
ATOM 571 C C . ARG A 1 71 ? -17.430 -2.997 22.388 1.00 97.00 71 ARG A C 1
ATOM 573 O O . ARG A 1 71 ? -17.963 -2.005 22.872 1.00 97.00 71 ARG A O 1
ATOM 580 N N . ALA A 1 72 ? -17.150 -4.075 23.120 1.00 97.00 72 ALA A N 1
ATOM 581 C CA . ALA A 1 72 ? -17.422 -4.136 24.556 1.00 97.00 72 ALA A CA 1
ATOM 582 C C . ALA A 1 72 ? -16.626 -3.067 25.328 1.00 97.00 72 ALA A C 1
ATOM 584 O O . ALA A 1 72 ? -17.176 -2.379 26.190 1.00 97.00 72 ALA A O 1
ATOM 585 N N . LYS A 1 73 ? -15.350 -2.868 24.968 1.00 95.88 73 LYS A N 1
ATOM 586 C CA . LYS A 1 73 ? -14.498 -1.814 25.533 1.00 95.88 73 LYS A CA 1
ATOM 587 C C . LYS A 1 73 ? -15.034 -0.416 25.217 1.00 95.88 73 LYS A C 1
ATOM 589 O O . LYS A 1 73 ? -15.066 0.427 26.110 1.00 95.88 73 LYS A O 1
ATOM 594 N N . LEU A 1 74 ? -15.487 -0.182 23.984 1.00 94.50 74 LEU A N 1
ATOM 595 C CA . LEU A 1 74 ? -16.094 1.082 23.571 1.00 94.50 74 LEU A CA 1
ATOM 596 C C . LEU A 1 74 ? -17.357 1.384 24.384 1.00 94.50 74 LEU A C 1
ATOM 598 O O . LEU A 1 74 ? -17.443 2.459 24.965 1.00 94.50 74 LEU A O 1
ATOM 602 N N . ILE A 1 75 ? -18.283 0.428 24.503 1.00 94.69 75 ILE A N 1
ATOM 603 C CA . ILE A 1 75 ? -19.517 0.592 25.290 1.00 94.69 75 ILE A CA 1
ATOM 604 C C . ILE A 1 75 ? -19.190 0.902 26.756 1.00 94.69 75 ILE A C 1
ATOM 606 O O . ILE A 1 75 ? -19.745 1.836 27.334 1.00 94.69 75 ILE A O 1
ATOM 610 N N . ARG A 1 76 ? -18.246 0.165 27.358 1.00 93.69 76 ARG A N 1
ATOM 611 C CA . ARG A 1 76 ? -17.796 0.432 28.731 1.00 93.69 76 ARG A CA 1
ATOM 612 C C . ARG A 1 76 ? -17.246 1.849 28.874 1.00 93.69 76 ARG A C 1
ATOM 614 O O . ARG A 1 76 ? -17.560 2.519 29.851 1.00 93.69 76 ARG A O 1
ATOM 621 N N . ASN A 1 77 ? -16.424 2.293 27.927 1.00 89.94 77 ASN A N 1
ATOM 622 C CA . ASN A 1 77 ? -15.852 3.634 27.959 1.00 89.94 77 ASN A CA 1
ATOM 623 C C . ASN A 1 77 ? -16.938 4.701 27.823 1.00 89.94 77 ASN A C 1
ATOM 625 O O . ASN A 1 77 ? -16.939 5.631 28.618 1.00 89.94 77 ASN A O 1
ATOM 629 N N . MET A 1 78 ? -17.890 4.527 26.902 1.00 88.56 78 MET A N 1
ATOM 630 C CA . MET A 1 78 ? -19.007 5.459 26.719 1.00 88.56 78 MET A CA 1
ATOM 631 C C . MET A 1 78 ? -19.852 5.606 27.989 1.00 88.56 78 MET A C 1
ATOM 633 O O . MET A 1 78 ? -20.212 6.722 28.342 1.00 88.56 78 MET A O 1
ATOM 637 N N . ASN A 1 79 ? -20.093 4.511 28.717 1.00 86.81 79 ASN A N 1
ATOM 638 C CA . ASN A 1 79 ? -20.818 4.545 29.992 1.00 86.81 79 ASN A CA 1
ATOM 639 C C . ASN A 1 79 ? -20.034 5.215 31.136 1.00 86.81 79 ASN A C 1
ATOM 641 O O . ASN A 1 79 ? -20.636 5.656 32.109 1.00 86.81 79 ASN A O 1
ATOM 645 N N . MET A 1 80 ? -18.701 5.254 31.057 1.00 81.19 80 MET A N 1
ATOM 646 C CA . MET A 1 80 ? -17.831 5.874 32.069 1.00 81.19 80 MET A CA 1
ATOM 647 C C . MET A 1 80 ? -17.520 7.343 31.755 1.00 81.19 80 MET A C 1
ATOM 649 O O . MET A 1 80 ? -17.039 8.073 32.622 1.00 81.19 80 MET A O 1
ATOM 653 N N . THR A 1 81 ? -17.757 7.773 3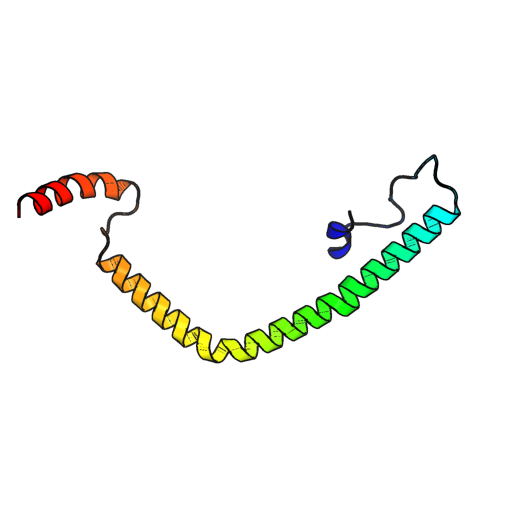0.517 1.00 80.19 81 THR A N 1
ATOM 654 C CA . THR A 1 81 ? -17.583 9.155 30.063 1.00 80.19 81 THR A CA 1
ATOM 655 C C . THR A 1 81 ? -18.885 9.940 30.150 1.00 80.19 81 THR A C 1
ATOM 657 O O . THR A 1 81 ? -19.973 9.372 30.168 1.00 80.19 81 THR A O 1
ATOM 660 N N . LEU A 1 82 ? -18.776 11.268 30.182 1.00 77.75 82 LEU A N 1
ATOM 661 C CA . LEU A 1 82 ? -19.939 12.151 30.185 1.00 77.75 82 LEU A CA 1
ATOM 662 C C . LEU A 1 82 ? -20.787 11.927 28.914 1.00 77.75 82 LEU A C 1
ATOM 664 O O . LEU A 1 82 ? -20.222 11.846 27.823 1.00 77.75 82 LEU A O 1
ATOM 668 N N . PRO A 1 83 ? -22.127 11.840 29.035 1.00 76.00 83 PRO A N 1
ATOM 669 C CA . PRO A 1 83 ? -23.028 11.590 27.906 1.00 76.00 83 PRO A CA 1
ATOM 670 C C . PRO A 1 83 ? -23.153 12.800 26.967 1.00 76.00 83 PRO A C 1
ATOM 672 O O . PRO A 1 83 ? -23.804 12.720 25.926 1.00 76.00 83 PRO A O 1
ATOM 675 N N . THR A 1 84 ? -22.556 13.936 27.334 1.00 79.44 84 THR A N 1
ATOM 676 C CA . THR A 1 84 ? -22.556 15.165 26.549 1.00 79.44 84 THR A CA 1
ATOM 677 C C . THR A 1 84 ? -21.491 15.103 25.449 1.00 79.44 84 THR A C 1
ATOM 679 O O . THR A 1 84 ? -20.321 14.822 25.726 1.00 79.44 84 THR A O 1
ATOM 682 N N . PRO A 1 85 ? -21.851 15.384 24.184 1.00 83.62 85 PRO A N 1
ATOM 683 C CA . PRO A 1 85 ? -20.879 15.388 23.100 1.00 83.62 85 PRO A CA 1
ATOM 684 C C . PRO A 1 85 ? -19.849 16.517 23.303 1.00 83.62 85 PRO A C 1
ATOM 686 O O . PRO A 1 85 ? -20.204 17.606 23.771 1.00 83.62 85 PRO A O 1
ATOM 689 N N . PRO A 1 86 ? -18.569 16.319 22.946 1.00 83.75 86 PRO A N 1
ATOM 690 C CA . PRO A 1 86 ? -17.620 17.426 22.830 1.00 83.75 86 PRO A CA 1
ATOM 691 C C . PRO A 1 86 ? -18.115 18.463 21.797 1.00 83.75 86 PRO A C 1
ATOM 693 O O . PRO A 1 86 ? -18.650 18.052 20.768 1.00 83.75 86 PRO A O 1
ATOM 696 N N . PRO A 1 87 ? -17.956 19.787 22.021 1.00 83.62 87 PRO A N 1
ATOM 697 C CA . PRO A 1 87 ? -17.268 20.455 23.135 1.00 83.62 87 PRO A CA 1
ATOM 698 C C . PRO A 1 87 ? -18.144 20.722 24.376 1.00 83.62 87 PRO A C 1
ATOM 700 O O . PRO A 1 87 ? -17.618 21.153 25.401 1.00 83.62 87 PRO A O 1
ATOM 703 N N . LEU A 1 88 ? -19.458 20.457 24.324 1.00 81.38 88 LEU A N 1
ATOM 704 C CA . LEU A 1 88 ? -20.415 20.751 25.411 1.00 81.38 88 LEU A CA 1
ATOM 705 C C . LEU A 1 88 ? -20.069 20.045 26.734 1.00 81.38 88 LEU A C 1
ATOM 707 O O . LEU A 1 88 ? -20.420 20.528 27.810 1.00 81.38 88 LEU A O 1
ATOM 711 N N . ASN A 1 89 ? -19.314 18.948 26.657 1.00 79.12 89 ASN A N 1
ATOM 712 C CA . ASN A 1 89 ? -18.739 18.244 27.799 1.00 79.12 89 ASN A CA 1
ATOM 713 C C . ASN A 1 89 ? -17.927 19.163 28.748 1.00 79.12 89 ASN A C 1
ATOM 715 O O . ASN A 1 89 ? -17.973 18.989 29.964 1.00 79.12 89 ASN A O 1
ATOM 719 N N . ILE A 1 90 ? -17.262 20.206 28.236 1.00 79.50 90 ILE A N 1
ATOM 720 C CA . ILE A 1 90 ? -16.427 21.120 29.041 1.00 79.50 90 ILE A CA 1
ATOM 721 C C . ILE A 1 90 ? -17.261 21.862 30.100 1.00 79.50 90 ILE A C 1
ATOM 723 O O . ILE A 1 90 ? -16.833 21.987 31.247 1.00 79.50 90 ILE A O 1
ATOM 727 N N . VAL A 1 91 ? -18.474 22.298 29.745 1.00 78.94 91 VAL A N 1
ATOM 728 C CA . VAL A 1 91 ? -19.373 23.031 30.656 1.00 78.94 91 VAL A CA 1
ATOM 729 C C . VAL A 1 91 ? -19.877 22.123 31.775 1.00 78.94 91 VAL A C 1
ATOM 731 O O . VAL A 1 91 ? -19.981 22.552 32.920 1.00 78.94 91 VAL A O 1
ATOM 734 N N . THR A 1 92 ? -20.145 20.853 31.466 1.00 73.44 92 THR A N 1
ATOM 735 C CA . THR A 1 92 ? -20.582 19.859 32.455 1.00 73.44 92 THR A CA 1
ATOM 736 C C . THR A 1 92 ? -19.435 19.319 33.314 1.00 73.44 92 THR A C 1
ATOM 738 O O . THR A 1 92 ? -19.657 18.935 34.459 1.00 73.44 92 THR A O 1
ATOM 741 N N . PHE A 1 93 ? -18.198 19.328 32.811 1.00 75.38 93 PHE A N 1
ATOM 742 C CA . PHE A 1 93 ? -17.028 18.782 33.504 1.00 75.38 93 PHE A CA 1
ATOM 743 C C . PHE A 1 93 ? -16.598 19.631 34.712 1.00 75.38 93 PHE A C 1
ATOM 745 O O . PHE A 1 93 ? -16.386 19.089 35.797 1.00 75.38 93 PHE A O 1
ATOM 752 N N . ILE A 1 94 ? -16.547 20.961 34.564 1.00 75.19 94 ILE A N 1
ATOM 753 C CA . ILE A 1 94 ? -16.137 21.909 35.621 1.00 75.19 94 ILE A CA 1
ATOM 754 C C . ILE A 1 94 ? -16.942 21.738 36.934 1.00 75.19 94 ILE A C 1
ATOM 756 O O . ILE A 1 94 ? -16.319 21.540 37.979 1.00 75.19 94 ILE A O 1
ATOM 760 N N . PRO A 1 95 ? -18.295 21.749 36.940 1.00 74.38 95 PRO A N 1
ATOM 761 C CA . PRO A 1 95 ? -19.065 21.584 38.175 1.00 74.38 95 PRO A CA 1
ATOM 762 C C . PRO A 1 95 ? -18.947 20.172 38.776 1.00 74.38 95 PRO A C 1
ATOM 764 O O . PRO A 1 95 ? -18.883 20.038 39.998 1.00 74.38 95 PRO A O 1
ATOM 767 N N . THR A 1 96 ? -18.855 19.121 37.948 1.00 74.19 96 THR A N 1
ATOM 768 C CA . THR A 1 96 ? -18.698 17.734 38.438 1.00 74.19 96 THR A CA 1
ATOM 769 C C . THR A 1 96 ? -17.337 17.473 39.094 1.00 74.19 96 THR A C 1
ATOM 771 O O . THR A 1 96 ? -17.270 16.758 40.092 1.00 74.19 96 THR A O 1
ATOM 774 N N . LEU A 1 97 ? -16.254 18.087 38.601 1.00 75.06 97 LEU A N 1
ATOM 775 C CA . LEU A 1 97 ? -14.931 18.005 39.231 1.00 75.06 97 LEU A CA 1
ATOM 776 C C . LEU A 1 97 ? -14.904 18.668 40.612 1.00 75.06 97 LEU A C 1
ATOM 778 O O . LEU A 1 97 ? -14.328 18.114 41.546 1.00 75.06 97 LEU A O 1
ATOM 782 N N . ILE A 1 98 ? -15.556 19.826 40.756 1.00 77.56 98 ILE A N 1
ATOM 783 C CA . ILE A 1 98 ? -15.638 20.547 42.034 1.00 77.56 98 ILE A CA 1
ATOM 784 C C . ILE A 1 98 ? -16.415 19.725 43.070 1.00 77.56 98 ILE A C 1
ATOM 786 O O . ILE A 1 98 ? -16.001 19.653 44.226 1.00 77.56 98 ILE A O 1
ATOM 790 N N . GLN A 1 99 ? -17.510 19.070 42.665 1.00 76.06 99 GLN A N 1
ATOM 791 C CA . GLN A 1 99 ? -18.261 18.166 43.546 1.00 76.06 99 GLN A CA 1
ATOM 792 C C . GLN A 1 99 ? -17.442 16.938 43.958 1.00 76.06 99 GLN A C 1
ATOM 794 O O . GLN A 1 99 ? -17.506 16.529 45.112 1.00 76.06 99 GLN A O 1
ATOM 799 N N . ARG A 1 100 ? -16.637 16.380 43.047 1.00 75.50 100 ARG A N 1
ATOM 800 C CA . ARG A 1 100 ? -15.811 15.196 43.315 1.00 75.50 100 ARG A CA 1
ATOM 801 C C . ARG A 1 100 ? -14.567 15.478 44.166 1.00 75.50 100 ARG A C 1
ATOM 803 O O . ARG A 1 100 ? -14.068 14.556 44.787 1.00 75.50 100 ARG A O 1
ATOM 810 N N . TYR A 1 101 ? -14.071 16.716 44.196 1.00 75.56 101 TYR A N 1
ATOM 811 C CA . TYR A 1 101 ? -12.950 17.128 4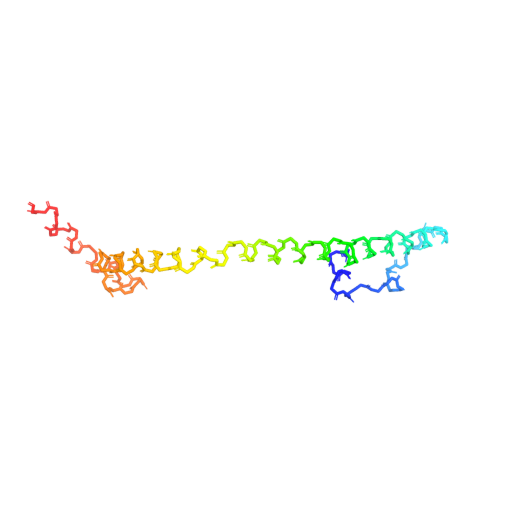5.057 1.00 75.56 101 TYR A CA 1
ATOM 812 C C . TYR A 1 101 ? -13.376 17.424 46.507 1.00 75.56 101 TYR A C 1
ATOM 814 O O . TYR A 1 101 ? -12.547 17.403 47.411 1.00 75.56 101 TYR A O 1
ATOM 822 N N . LYS A 1 102 ? -14.659 17.735 46.736 1.00 67.06 102 LYS A N 1
ATOM 823 C CA . LYS A 1 102 ? -15.212 18.012 48.075 1.00 67.06 102 LYS A CA 1
ATOM 824 C C . LYS A 1 102 ? -15.764 16.773 48.801 1.00 67.06 102 LYS A C 1
ATOM 826 O O . LYS A 1 102 ? -16.168 16.915 49.953 1.00 67.06 102 LYS A O 1
ATOM 831 N N . ALA A 1 103 ? -15.826 15.623 48.131 1.00 57.22 103 ALA A N 1
ATOM 832 C CA . ALA A 1 103 ? -16.239 14.329 48.679 1.00 57.22 103 ALA A CA 1
ATOM 833 C C . ALA A 1 103 ? -15.008 13.475 48.998 1.00 57.22 103 ALA A C 1
ATOM 835 O O . ALA A 1 103 ? -15.066 12.731 49.999 1.00 57.22 103 ALA A O 1
#

Foldseek 3Di:
DLVVVLVVNDDLVPDPPPPPDDPVVSVVVVVVSVVSNCCVVVPVVVVVVVVVVVVCVVCVVVVVVVVVVVVVVVVVVCVVADVDDPPVSVVVVVVVVVVVVVD